Protein AF-A0A9P6JCI1-F1 (afdb_monomer)

Mean predicted aligned error: 10.06 Å

Nearest PDB structures (foldseek):
  2y5d-assembly1_A  TM=4.786E-01  e=2.334E+00  Paraburkholderia xenovorans LB400
  1vl8-assembly1_B  TM=5.738E-01  e=4.504E+00  Thermotoga maritima MSB8
  3kxl-assembly1_A  TM=4.571E-01  e=9.283E+00  Saccharolobus solfataricus
  3kxk-assembly1_A  TM=3.773E-01  e=9.283E+00  Saccharolobus solfataricus

pLDDT: mean 75.81, std 16.5, range [35.03, 95.88]

Secondary structure (DSSP, 8-state):
-------SSPP-GGGTT----HHHHHHHSS---EEEEES-TTHHHH--GGGPPP-TT--EEEEE-SS----HHHHHHHHHHHHT-TT--EEEEE-S-SHHHHHHHHHHGGG-TT--EEEEEETTEEEEEE--------

Sequence (138 aa):
MYGEHFKGPVLDVINSGHRYDPILEMMSNGRVESMSLEYFDNLFQKMDIHSMRMASRLQKLILGSQSCLYTRLFKSTVTKLLERCPSLVQLHISVFNLDDVFEDLTEMLPILPRLEKLILRRDNNYIAIEVFQSKIQA

Structure (mmCIF, N/CA/C/O backbone):
data_AF-A0A9P6JCI1-F1
#
_entry.id   AF-A0A9P6JCI1-F1
#
loop_
_atom_site.group_PDB
_atom_site.id
_atom_site.type_symbol
_atom_site.label_atom_id
_atom_site.label_alt_id
_atom_site.label_comp_id
_atom_site.label_asym_id
_atom_site.label_entity_id
_atom_site.label_seq_id
_atom_site.pdbx_PDB_ins_code
_atom_site.Cartn_x
_atom_site.Cartn_y
_atom_site.Cartn_z
_atom_site.occupancy
_atom_site.B_iso_or_equiv
_atom_site.auth_seq_id
_atom_site.auth_comp_id
_atom_site.auth_asym_id
_atom_site.auth_atom_id
_atom_site.pdbx_PDB_model_num
ATOM 1 N N . MET A 1 1 ? -23.732 7.310 -44.556 1.00 35.03 1 MET A N 1
ATOM 2 C CA . MET A 1 1 ? -22.787 7.885 -43.577 1.00 35.03 1 MET A CA 1
ATOM 3 C C . MET A 1 1 ? -21.452 7.197 -43.788 1.00 35.03 1 MET A C 1
ATOM 5 O O . MET A 1 1 ? -21.392 5.985 -43.641 1.00 35.03 1 MET A O 1
ATOM 9 N N . TYR A 1 2 ? -20.446 7.944 -44.240 1.00 35.72 2 TYR A N 1
ATOM 10 C CA . TYR A 1 2 ? -19.092 7.447 -44.484 1.00 35.72 2 TYR A CA 1
ATOM 11 C C . TYR A 1 2 ? -18.338 7.402 -43.153 1.00 35.72 2 TYR A C 1
ATOM 13 O O . TYR A 1 2 ? -18.219 8.418 -42.472 1.00 35.72 2 TYR A O 1
ATOM 21 N N . GLY A 1 3 ? -17.925 6.200 -42.754 1.00 39.72 3 GLY A N 1
ATOM 22 C CA . GLY A 1 3 ? -17.173 5.944 -41.533 1.00 39.72 3 GLY A CA 1
ATOM 23 C C . GLY A 1 3 ? -15.683 6.097 -41.785 1.00 39.72 3 GLY A C 1
ATOM 24 O O . GLY A 1 3 ? -15.010 5.115 -42.070 1.00 39.72 3 GLY A O 1
ATOM 25 N N . GLU A 1 4 ? -15.172 7.316 -41.656 1.00 44.22 4 GLU A N 1
ATOM 26 C CA . GLU A 1 4 ? -13.736 7.580 -41.652 1.00 44.22 4 GLU A CA 1
ATOM 27 C C . GLU A 1 4 ? -13.413 8.480 -40.453 1.00 44.22 4 GLU A C 1
ATOM 29 O O . GLU A 1 4 ? -13.974 9.562 -40.300 1.00 44.22 4 GLU A O 1
ATOM 34 N N . HIS A 1 5 ? -12.510 7.985 -39.598 1.00 40.44 5 HIS A N 1
ATOM 35 C CA . HIS A 1 5 ? -11.932 8.604 -38.394 1.00 40.44 5 HIS A CA 1
ATOM 36 C C . HIS A 1 5 ? -12.659 8.370 -37.057 1.00 40.44 5 HIS A C 1
ATOM 38 O O . HIS A 1 5 ? -13.448 9.179 -36.576 1.00 40.44 5 HIS A O 1
ATOM 44 N N . PHE A 1 6 ? -12.248 7.302 -36.364 1.00 39.25 6 PHE A N 1
ATOM 45 C CA . PHE A 1 6 ? -12.374 7.200 -34.909 1.00 39.25 6 PHE A CA 1
ATOM 46 C C . PHE A 1 6 ? -11.194 7.951 -34.264 1.00 39.25 6 PHE A C 1
ATOM 48 O O . PHE A 1 6 ? -10.049 7.498 -34.308 1.00 39.25 6 PHE A O 1
ATOM 55 N N . LYS A 1 7 ? -11.451 9.139 -33.709 1.00 47.12 7 LYS A N 1
ATOM 56 C CA . LYS A 1 7 ? -10.431 10.039 -33.144 1.00 47.12 7 LYS A CA 1
ATOM 57 C C . LYS A 1 7 ? -10.120 9.680 -31.678 1.00 47.12 7 LYS A C 1
ATOM 59 O O . LYS A 1 7 ? -10.391 10.469 -30.787 1.00 47.12 7 LYS A O 1
ATOM 64 N N . GLY A 1 8 ? -9.554 8.491 -31.442 1.00 46.88 8 GLY A N 1
ATOM 65 C CA . GLY A 1 8 ? -9.145 8.008 -30.107 1.00 46.88 8 GLY A CA 1
ATOM 66 C C . GLY A 1 8 ? -10.307 7.817 -29.112 1.00 46.88 8 GLY A C 1
ATOM 67 O O . GLY A 1 8 ? -11.424 8.251 -29.386 1.00 46.88 8 GLY A O 1
ATOM 68 N N . PRO A 1 9 ? -10.103 7.128 -27.972 1.00 44.75 9 PRO A N 1
ATOM 69 C CA . PRO A 1 9 ? -11.180 6.939 -27.011 1.00 44.75 9 PRO A CA 1
ATOM 70 C C . PRO A 1 9 ? -11.570 8.295 -26.418 1.00 44.75 9 PRO A C 1
ATOM 72 O O . PRO A 1 9 ? -10.708 9.083 -26.024 1.00 44.75 9 PRO A O 1
ATOM 75 N N . VAL A 1 10 ? -12.877 8.549 -26.404 1.00 48.47 10 VAL A N 1
ATOM 76 C CA . VAL A 1 10 ? -13.514 9.736 -25.833 1.00 48.47 10 VAL A CA 1
ATOM 77 C C . VAL A 1 10 ? -12.983 9.919 -24.412 1.00 48.47 10 VAL A C 1
ATOM 79 O O . VAL A 1 10 ? -13.129 9.022 -23.585 1.00 48.47 10 VAL A O 1
ATOM 82 N N . LEU A 1 11 ? -12.317 11.048 -24.146 1.00 49.97 11 LEU A N 1
ATOM 83 C CA . LEU A 1 11 ? -12.035 11.491 -22.781 1.00 49.97 11 LEU A CA 1
ATOM 84 C C . LEU A 1 11 ? -13.369 11.461 -22.039 1.00 49.97 11 LEU A C 1
ATOM 86 O O . LEU A 1 11 ? -14.325 12.099 -22.482 1.00 49.97 11 LEU A O 1
ATOM 90 N N . ASP A 1 12 ? -13.459 10.652 -20.991 1.00 50.84 12 ASP A N 1
ATOM 91 C CA . ASP A 1 12 ? -14.744 10.358 -20.382 1.00 50.84 12 ASP A CA 1
ATOM 92 C C . ASP A 1 12 ? -15.244 11.628 -19.681 1.00 50.84 12 ASP A C 1
ATOM 94 O O . ASP A 1 12 ? -14.656 12.098 -18.704 1.00 50.84 12 ASP A O 1
ATOM 98 N N . VAL A 1 13 ? -16.295 12.240 -20.233 1.00 50.34 13 VAL A N 1
ATOM 99 C CA . VAL A 1 13 ? -16.886 13.488 -19.718 1.00 50.34 13 VAL A CA 1
ATOM 100 C C . VAL A 1 13 ? -17.390 13.280 -18.286 1.00 50.34 13 VAL A C 1
ATOM 102 O O . VAL A 1 13 ? -17.422 14.218 -17.494 1.00 5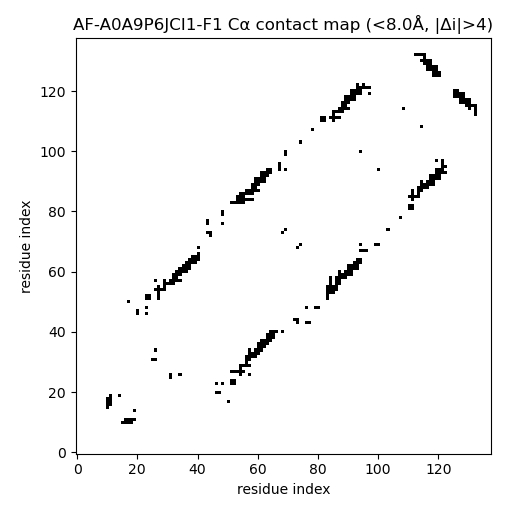0.34 13 VAL A O 1
ATOM 105 N N . ILE A 1 14 ? -17.719 12.033 -17.935 1.00 53.59 14 ILE A N 1
ATOM 106 C CA . ILE A 1 14 ? -18.155 11.626 -16.598 1.00 53.59 14 ILE A CA 1
ATOM 107 C C . ILE A 1 14 ? -16.970 11.581 -15.619 1.00 53.59 14 ILE A C 1
ATOM 109 O O . ILE A 1 14 ? -17.139 11.883 -14.439 1.00 53.59 14 ILE A O 1
ATOM 113 N N . ASN A 1 15 ? -15.764 11.285 -16.112 1.00 49.09 15 ASN A N 1
ATOM 114 C CA . ASN A 1 15 ? -14.533 11.208 -15.325 1.00 49.09 15 ASN A CA 1
ATOM 115 C C . ASN A 1 15 ? -13.637 12.441 -15.515 1.00 49.09 15 ASN A C 1
ATOM 117 O O . ASN A 1 15 ? -12.412 12.343 -15.493 1.00 49.09 15 ASN A O 1
ATOM 121 N N . SER A 1 16 ? -14.243 13.621 -15.695 1.00 55.69 16 SER A N 1
ATOM 122 C CA . SER A 1 16 ? -13.540 14.913 -15.787 1.00 55.69 16 SER A CA 1
ATOM 123 C C . SER A 1 16 ? -12.441 14.957 -16.859 1.00 55.69 16 SER A C 1
ATOM 125 O O . SER A 1 16 ? -11.480 15.714 -16.742 1.00 55.69 16 SER A O 1
ATOM 127 N N . GLY A 1 17 ? -12.565 14.143 -17.910 1.00 54.69 17 GLY A N 1
ATOM 128 C CA . GLY A 1 17 ? -11.569 14.050 -18.971 1.00 54.69 17 GLY A CA 1
ATOM 129 C C . GLY A 1 17 ? -10.348 13.179 -18.649 1.00 54.69 17 GLY A C 1
ATOM 130 O O . GLY A 1 17 ? -9.378 13.215 -19.402 1.00 54.69 17 GLY A O 1
ATOM 131 N N . HIS A 1 18 ? -10.374 12.374 -17.584 1.00 57.75 18 HIS A N 1
ATOM 132 C CA . HIS A 1 18 ? -9.338 11.373 -17.317 1.00 57.75 18 HIS A CA 1
ATOM 133 C C . HIS A 1 18 ? -9.594 10.080 -18.109 1.00 57.75 18 HIS A C 1
ATOM 135 O O . HIS A 1 18 ? -10.732 9.735 -18.437 1.00 57.75 18 HIS A O 1
ATOM 141 N N . ARG A 1 19 ? -8.522 9.344 -18.440 1.00 64.31 19 ARG A N 1
ATOM 142 C CA . ARG A 1 19 ? -8.660 7.993 -19.004 1.00 64.31 19 ARG A CA 1
ATOM 143 C C . ARG A 1 19 ? -9.244 7.077 -17.934 1.00 64.31 19 ARG A C 1
ATOM 145 O O . ARG A 1 19 ? -8.736 7.041 -16.821 1.00 64.31 19 ARG A O 1
ATOM 152 N N . TYR A 1 20 ? -10.280 6.330 -18.299 1.00 67.56 20 TYR A N 1
ATOM 153 C CA . TYR A 1 20 ? -10.871 5.308 -17.445 1.00 67.56 20 TYR A CA 1
ATOM 154 C C . TYR A 1 20 ? -9.806 4.290 -17.009 1.00 67.56 20 TYR A C 1
ATOM 156 O O . TYR A 1 20 ? -9.249 3.580 -17.851 1.00 67.56 20 TYR A O 1
ATOM 164 N N . ASP A 1 21 ? -9.531 4.234 -15.703 1.00 76.62 21 ASP A N 1
ATOM 165 C CA . ASP A 1 21 ? -8.667 3.230 -15.086 1.00 76.62 21 ASP A CA 1
ATOM 166 C C . ASP A 1 21 ? -9.529 2.293 -14.218 1.00 76.62 21 ASP A C 1
ATOM 168 O O . ASP A 1 21 ? -9.911 2.650 -13.097 1.00 76.62 21 ASP A O 1
ATOM 172 N N . PRO A 1 22 ? -9.878 1.096 -14.724 1.00 79.31 22 PRO A N 1
ATOM 173 C CA . PRO A 1 22 ? -10.777 0.184 -14.023 1.00 79.31 22 PRO A CA 1
ATOM 174 C C . PRO A 1 22 ? -10.220 -0.288 -12.677 1.00 79.31 22 PRO A C 1
ATOM 176 O O . PRO A 1 22 ? -10.999 -0.644 -11.793 1.00 79.31 22 PRO A O 1
ATOM 179 N N . ILE A 1 23 ? -8.894 -0.300 -12.502 1.00 82.19 23 ILE A N 1
ATOM 180 C CA . ILE A 1 23 ? -8.267 -0.736 -11.251 1.00 82.19 23 ILE A CA 1
ATOM 181 C C . ILE A 1 23 ? -8.490 0.329 -10.179 1.00 82.19 23 ILE A C 1
ATOM 183 O O . ILE A 1 23 ? -8.949 -0.000 -9.083 1.00 82.19 23 ILE A O 1
ATOM 187 N N . LEU A 1 24 ? -8.248 1.601 -10.512 1.00 82.81 24 LEU A N 1
ATOM 188 C CA . LEU A 1 24 ? -8.479 2.715 -9.588 1.00 82.81 24 LEU A CA 1
ATOM 189 C C . LEU A 1 24 ? -9.961 2.829 -9.209 1.00 82.81 24 LEU A C 1
ATOM 191 O O . LEU A 1 24 ? -10.280 2.922 -8.025 1.00 82.81 24 LEU A O 1
ATOM 195 N N . GLU A 1 25 ? -10.873 2.722 -10.179 1.00 83.88 25 GLU A N 1
ATOM 196 C CA . GLU A 1 25 ? -12.319 2.733 -9.909 1.00 83.88 25 GLU A CA 1
ATOM 197 C C . GLU A 1 25 ? -12.744 1.577 -8.995 1.00 83.88 25 GLU A C 1
ATOM 199 O O . GLU A 1 25 ? -13.546 1.756 -8.076 1.00 83.88 25 GLU A O 1
ATOM 204 N N . MET A 1 26 ? -12.171 0.387 -9.194 1.00 85.88 26 MET A N 1
ATOM 205 C CA . MET A 1 26 ? -12.454 -0.769 -8.347 1.00 85.88 26 MET A CA 1
ATOM 206 C C . MET A 1 26 ? -11.961 -0.558 -6.911 1.00 85.88 26 MET A C 1
ATOM 208 O O . MET A 1 26 ? -12.704 -0.855 -5.974 1.00 85.88 26 MET A O 1
ATOM 212 N N . MET A 1 27 ? -10.758 -0.005 -6.721 1.00 83.81 27 MET A N 1
ATOM 213 C CA . MET A 1 27 ? -10.245 0.363 -5.391 1.00 83.81 27 MET A CA 1
ATOM 214 C C . MET A 1 27 ? -11.133 1.408 -4.710 1.00 83.81 27 MET A C 1
ATOM 216 O O . MET A 1 27 ? -11.390 1.336 -3.507 1.00 83.81 27 MET A O 1
ATOM 220 N N . SER A 1 28 ? -11.624 2.369 -5.488 1.00 83.00 28 SER A N 1
ATOM 221 C CA . SER A 1 28 ? -12.432 3.487 -5.015 1.00 83.00 28 SER A CA 1
ATOM 222 C C . SER A 1 28 ? -13.922 3.167 -4.838 1.00 83.00 28 SER A C 1
ATOM 224 O O . SER A 1 28 ? -14.656 4.013 -4.327 1.00 83.00 28 SER A O 1
ATOM 226 N N . ASN A 1 29 ? -14.406 1.974 -5.207 1.00 83.81 29 ASN A N 1
ATOM 227 C CA . ASN A 1 29 ? -15.850 1.689 -5.247 1.00 83.81 29 ASN A CA 1
ATOM 228 C C . ASN A 1 29 ? -16.541 1.599 -3.865 1.00 83.81 29 ASN A C 1
ATOM 230 O O . ASN A 1 29 ? -17.748 1.355 -3.794 1.00 83.81 29 ASN A O 1
ATOM 234 N N . GLY A 1 30 ? -15.792 1.742 -2.764 1.00 82.31 30 GLY A N 1
ATOM 235 C CA . GLY A 1 30 ? -16.319 1.723 -1.394 1.00 82.31 30 GLY A CA 1
ATOM 236 C C . GLY A 1 30 ? -16.902 0.374 -0.948 1.00 82.31 30 GLY A C 1
ATOM 237 O O . GLY A 1 30 ? -17.643 0.311 0.033 1.00 82.31 30 GLY A O 1
ATOM 238 N N . ARG A 1 31 ? -16.620 -0.713 -1.666 1.00 87.81 31 ARG A N 1
ATOM 239 C CA . ARG A 1 31 ? -17.033 -2.087 -1.328 1.00 87.81 31 ARG A CA 1
ATOM 240 C C . ARG A 1 31 ? -15.850 -3.041 -1.232 1.00 87.81 31 ARG A C 1
ATOM 242 O O . ARG A 1 31 ? -15.964 -4.060 -0.562 1.00 87.81 31 ARG A O 1
ATOM 249 N N . VAL A 1 32 ? -14.739 -2.728 -1.895 1.00 90.69 32 VAL A N 1
ATOM 250 C CA . VAL A 1 32 ? -13.528 -3.548 -1.842 1.00 90.69 32 VAL A CA 1
ATOM 251 C C . VAL A 1 32 ? -12.808 -3.339 -0.511 1.00 90.69 32 VAL A C 1
ATOM 253 O O . VAL A 1 32 ? -12.376 -2.236 -0.188 1.00 90.69 32 VAL A O 1
ATOM 256 N N . GLU A 1 33 ? -12.666 -4.425 0.247 1.00 94.56 33 GLU A N 1
ATOM 257 C CA . GLU A 1 33 ? -11.939 -4.446 1.524 1.00 94.56 33 GLU A CA 1
ATOM 258 C C . GLU A 1 33 ? -10.552 -5.082 1.396 1.00 94.56 33 GLU A C 1
ATOM 260 O O . GLU A 1 33 ? -9.656 -4.790 2.189 1.00 94.56 33 GLU A O 1
ATOM 265 N N . SER A 1 34 ? -10.341 -5.902 0.362 1.00 94.75 34 SER A N 1
ATOM 266 C CA . SER A 1 34 ? -9.045 -6.489 0.044 1.00 94.75 34 SER A CA 1
ATOM 267 C C . SER A 1 34 ? -8.763 -6.448 -1.452 1.00 94.75 34 SER A C 1
ATOM 269 O O . SER A 1 34 ? -9.631 -6.787 -2.254 1.00 94.75 34 SER A O 1
ATOM 271 N N . MET A 1 35 ? -7.540 -6.069 -1.819 1.00 93.31 35 MET A N 1
ATOM 272 C CA . MET A 1 35 ? -7.069 -6.093 -3.200 1.00 93.31 35 MET A CA 1
ATOM 273 C C . MET A 1 35 ? -5.643 -6.637 -3.293 1.00 93.31 35 MET A C 1
ATOM 275 O O . MET A 1 35 ? -4.813 -6.380 -2.421 1.00 93.31 35 MET A O 1
ATOM 279 N N . SER A 1 36 ? -5.371 -7.373 -4.371 1.00 91.31 36 SER A N 1
ATOM 280 C CA . SER A 1 36 ? -4.037 -7.837 -4.739 1.00 91.31 36 SER A CA 1
ATOM 281 C C . SER A 1 36 ? -3.674 -7.330 -6.129 1.00 91.31 36 SER A C 1
ATOM 283 O O . SER A 1 36 ? -4.414 -7.561 -7.085 1.00 91.31 36 SER A O 1
ATOM 285 N N . LEU A 1 37 ? -2.553 -6.622 -6.220 1.00 87.38 37 LEU A N 1
ATOM 286 C CA . LEU A 1 37 ? -1.968 -6.076 -7.437 1.00 87.38 37 LEU A CA 1
ATOM 287 C C . LEU A 1 37 ? -0.568 -6.680 -7.583 1.00 87.38 37 LEU A C 1
ATOM 289 O O . LEU A 1 37 ? 0.430 -6.082 -7.182 1.00 87.38 37 LEU A O 1
ATOM 293 N N . GLU A 1 38 ? -0.508 -7.897 -8.115 1.00 83.38 38 GLU A N 1
ATOM 294 C CA . GLU A 1 38 ? 0.733 -8.646 -8.328 1.00 83.38 38 GLU A CA 1
ATOM 295 C C . GLU A 1 38 ? 1.097 -8.704 -9.815 1.00 83.38 38 GLU A C 1
ATOM 297 O O . GLU A 1 38 ? 0.224 -8.806 -10.673 1.00 83.38 38 GLU A O 1
ATOM 302 N N . TYR A 1 39 ? 2.399 -8.688 -10.111 1.00 74.44 39 TYR A N 1
ATOM 303 C CA . TYR A 1 39 ? 2.962 -8.865 -11.456 1.00 74.44 39 TYR A CA 1
ATOM 304 C C . TYR A 1 39 ? 2.649 -7.728 -12.436 1.00 74.44 39 TYR A C 1
ATOM 306 O O . TYR A 1 39 ? 2.534 -7.923 -13.645 1.00 74.44 39 TYR A O 1
ATOM 314 N N . PHE A 1 40 ? 2.550 -6.513 -11.903 1.00 68.19 40 PHE A N 1
ATOM 315 C CA . PHE A 1 40 ? 2.176 -5.324 -12.653 1.00 68.19 40 PHE A CA 1
ATOM 316 C C . PHE A 1 40 ? 3.327 -4.311 -12.767 1.00 68.19 40 PHE A C 1
ATOM 318 O O . PHE A 1 40 ? 3.234 -3.171 -12.311 1.00 68.19 40 PHE A O 1
ATOM 325 N N . ASP A 1 41 ? 4.399 -4.713 -13.448 1.00 67.19 41 ASP A N 1
ATOM 326 C CA . ASP A 1 41 ? 5.657 -3.955 -13.586 1.00 67.19 41 ASP A CA 1
ATOM 327 C C . ASP A 1 41 ? 5.483 -2.510 -14.095 1.00 67.19 41 ASP A C 1
ATOM 329 O O . ASP A 1 41 ? 6.252 -1.612 -13.762 1.00 67.19 41 ASP A O 1
ATOM 333 N N . ASN A 1 42 ? 4.427 -2.263 -14.876 1.00 70.38 42 ASN A N 1
ATOM 334 C CA . ASN A 1 42 ? 4.145 -0.964 -15.490 1.00 70.38 42 ASN A CA 1
ATOM 335 C C . ASN A 1 42 ? 2.876 -0.284 -14.963 1.00 70.38 42 ASN A C 1
ATOM 337 O O . ASN A 1 42 ? 2.521 0.788 -15.454 1.00 70.38 42 ASN A O 1
ATOM 341 N N . LEU A 1 43 ? 2.156 -0.888 -14.014 1.00 72.62 43 LEU A N 1
ATOM 342 C CA . LEU A 1 43 ? 0.878 -0.338 -13.549 1.00 72.62 43 LEU A CA 1
ATOM 343 C C . LEU A 1 43 ? 1.088 1.010 -12.867 1.00 72.62 43 LEU A C 1
ATOM 345 O O . LEU A 1 43 ? 0.451 1.986 -13.236 1.00 72.62 43 LEU A O 1
ATOM 349 N N . PHE A 1 44 ? 2.069 1.111 -11.975 1.00 72.25 44 PHE A N 1
ATOM 350 C CA . PHE A 1 44 ? 2.389 2.358 -11.276 1.00 72.25 44 PHE A CA 1
ATOM 351 C C . PHE A 1 44 ? 2.912 3.479 -12.188 1.00 72.25 44 PHE A C 1
ATOM 353 O O . PHE A 1 44 ? 2.843 4.647 -11.820 1.00 72.25 44 PHE A O 1
ATOM 360 N N . GLN A 1 45 ? 3.405 3.152 -13.385 1.00 71.81 45 GLN A N 1
ATOM 361 C CA . GLN A 1 45 ? 3.794 4.156 -14.383 1.00 71.81 45 GLN A CA 1
ATOM 362 C C . GLN A 1 45 ? 2.602 4.655 -15.209 1.00 71.81 45 GLN A C 1
ATOM 364 O O . GLN A 1 45 ? 2.674 5.722 -15.814 1.00 71.81 45 GLN A O 1
ATOM 369 N N . LYS A 1 46 ? 1.525 3.864 -15.275 1.00 74.75 46 LYS A N 1
ATOM 370 C CA . LYS A 1 46 ? 0.351 4.120 -16.118 1.00 74.75 46 LYS A CA 1
ATOM 371 C C . LYS A 1 46 ? -0.870 4.586 -15.327 1.00 74.75 46 LYS A C 1
ATOM 373 O O . LYS A 1 46 ? -1.753 5.192 -15.926 1.00 74.75 46 LYS A O 1
ATOM 378 N N . MET A 1 47 ? -0.915 4.310 -14.023 1.00 75.44 47 MET A N 1
ATOM 379 C CA . MET A 1 47 ? -1.995 4.738 -13.140 1.00 75.44 47 MET A CA 1
ATOM 380 C C . MET A 1 47 ? -1.942 6.246 -12.920 1.00 75.44 47 MET A C 1
ATOM 382 O O . MET A 1 47 ? -0.959 6.784 -12.404 1.00 75.44 47 MET A O 1
ATOM 386 N N . ASP A 1 48 ? -3.046 6.917 -13.228 1.00 81.44 48 ASP A N 1
ATOM 387 C CA . ASP A 1 48 ? -3.270 8.301 -12.825 1.00 81.44 48 ASP A CA 1
ATOM 388 C C . ASP A 1 48 ? -3.795 8.342 -11.384 1.00 81.44 48 ASP A C 1
ATOM 390 O O . ASP A 1 48 ? -4.978 8.567 -11.130 1.00 81.44 48 ASP A O 1
ATOM 394 N N . ILE A 1 49 ? -2.910 8.110 -10.410 1.00 80.31 49 ILE A N 1
ATOM 395 C CA . ILE A 1 49 ? -3.281 8.089 -8.982 1.00 80.31 49 ILE A CA 1
ATOM 396 C C . ILE A 1 49 ? -3.891 9.418 -8.516 1.00 80.31 49 ILE A C 1
ATOM 398 O O . ILE A 1 49 ? -4.645 9.450 -7.542 1.00 80.31 49 ILE A O 1
ATOM 402 N N . HIS A 1 50 ? -3.630 10.523 -9.215 1.00 80.19 50 HIS A N 1
ATOM 403 C CA . HIS A 1 50 ? -4.249 11.804 -8.886 1.00 80.19 50 HIS A CA 1
ATOM 404 C C . HIS A 1 50 ? -5.768 11.788 -9.093 1.00 80.19 50 HIS A C 1
ATOM 406 O O . HIS A 1 50 ? -6.476 12.459 -8.342 1.00 80.19 50 HIS A O 1
ATOM 412 N N . SER A 1 51 ? -6.256 10.972 -10.030 1.00 80.25 51 SER A N 1
ATOM 413 C CA . SER A 1 51 ? -7.686 10.751 -10.275 1.00 80.25 51 SER A CA 1
ATOM 414 C C . SER A 1 51 ? -8.335 9.749 -9.30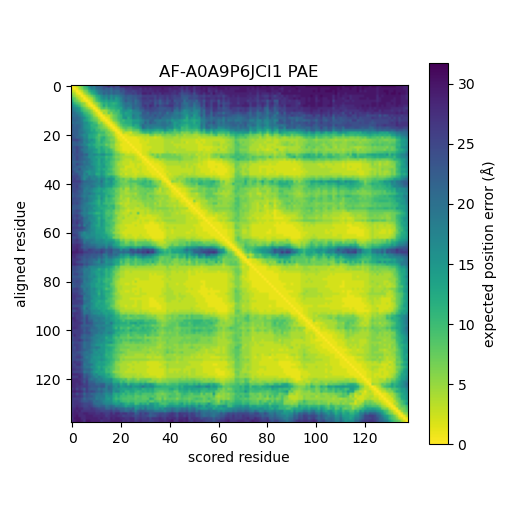6 1.00 80.25 51 SER A C 1
ATOM 416 O O . SER A 1 51 ? -9.562 9.684 -9.211 1.00 80.25 51 SER A O 1
ATOM 418 N N . MET A 1 52 ? -7.535 8.994 -8.542 1.00 84.69 52 MET A N 1
ATOM 419 C CA . MET A 1 52 ? -8.041 7.984 -7.615 1.00 84.69 52 MET A CA 1
ATOM 420 C C . MET A 1 52 ? -8.787 8.630 -6.441 1.00 84.69 52 MET A C 1
ATOM 422 O O . MET A 1 52 ? -8.236 9.441 -5.687 1.00 84.69 52 MET A O 1
ATOM 426 N 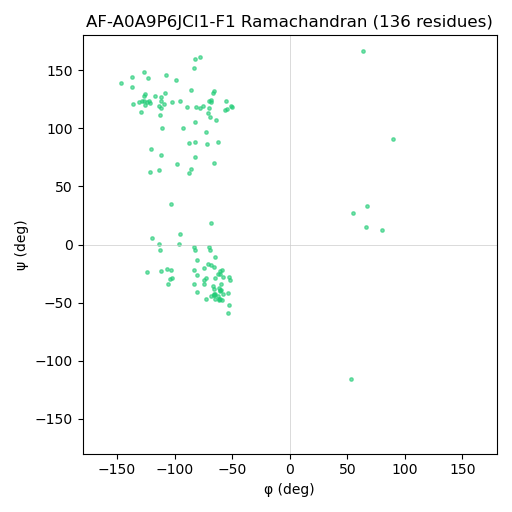N . ARG A 1 53 ? -10.041 8.215 -6.238 1.00 88.25 53 ARG A N 1
ATOM 427 C CA . ARG A 1 53 ? -10.832 8.602 -5.061 1.00 88.25 53 ARG A CA 1
ATOM 428 C C . ARG A 1 53 ? -10.406 7.782 -3.843 1.00 88.25 53 ARG A C 1
ATOM 430 O O . ARG A 1 53 ? -9.849 6.694 -3.964 1.00 88.25 53 ARG A O 1
ATOM 437 N N . MET A 1 54 ? -10.738 8.273 -2.655 1.00 89.44 54 MET A N 1
ATOM 438 C CA . MET A 1 54 ? -10.426 7.592 -1.397 1.00 89.44 54 MET A CA 1
ATOM 439 C C . MET A 1 54 ? -10.964 6.153 -1.354 1.00 89.44 54 MET A C 1
ATOM 441 O O . MET A 1 54 ? -12.171 5.931 -1.441 1.00 89.44 54 MET A O 1
ATOM 445 N N . ALA A 1 55 ? -10.077 5.186 -1.128 1.00 92.06 55 ALA A N 1
ATOM 446 C CA . ALA A 1 55 ? -10.400 3.784 -0.876 1.00 92.06 55 ALA A CA 1
ATOM 447 C C . ALA A 1 55 ? -10.638 3.567 0.631 1.00 92.06 55 ALA A C 1
ATOM 449 O O . ALA A 1 55 ? -9.927 2.830 1.312 1.00 92.06 55 ALA A O 1
ATOM 450 N N . SER A 1 56 ? -11.647 4.250 1.181 1.00 90.31 56 SER A N 1
ATOM 451 C CA . SER A 1 56 ? -11.897 4.345 2.632 1.00 90.31 56 SER A CA 1
ATOM 452 C C . SER A 1 56 ? -12.257 3.025 3.322 1.00 90.31 56 SER A C 1
ATOM 454 O O . SER A 1 56 ? -12.293 2.972 4.550 1.00 90.31 56 SER A O 1
ATOM 456 N N . ARG A 1 57 ? -12.529 1.961 2.563 1.00 93.56 57 ARG A N 1
ATOM 457 C CA . ARG A 1 57 ? -12.839 0.626 3.093 1.00 93.56 57 ARG A CA 1
ATOM 458 C C . ARG A 1 57 ? -11.783 -0.423 2.788 1.00 93.56 57 ARG A C 1
ATOM 460 O O . ARG A 1 57 ? -11.897 -1.529 3.305 1.00 93.56 57 ARG A O 1
ATOM 467 N N . LEU A 1 58 ? -10.754 -0.078 2.017 1.00 94.81 58 LEU A N 1
ATOM 468 C CA . LEU A 1 58 ? -9.669 -0.998 1.718 1.00 94.81 58 LEU A CA 1
ATOM 469 C C . LEU A 1 58 ? -8.828 -1.215 2.981 1.00 94.81 58 LEU A C 1
ATOM 471 O O . LEU A 1 58 ? -8.178 -0.293 3.468 1.00 94.81 58 LEU A O 1
ATOM 475 N N . GLN A 1 59 ? -8.871 -2.434 3.511 1.00 95.56 59 GLN A N 1
ATOM 476 C CA . GLN A 1 59 ? -8.179 -2.843 4.735 1.00 95.56 59 GLN A CA 1
ATOM 477 C C . GLN A 1 59 ? -6.940 -3.681 4.440 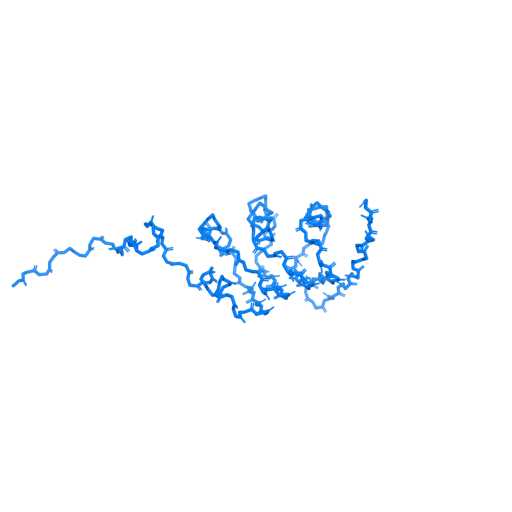1.00 95.56 59 GLN A C 1
ATOM 479 O O . GLN A 1 59 ? -5.981 -3.638 5.205 1.00 95.56 59 GLN A O 1
ATOM 484 N N . LYS A 1 60 ? -6.940 -4.433 3.336 1.00 95.88 60 LYS A N 1
ATOM 485 C CA . LYS A 1 60 ? -5.812 -5.272 2.935 1.00 95.88 60 LYS A CA 1
ATOM 486 C C . LYS A 1 60 ? -5.378 -4.973 1.510 1.00 95.88 60 LYS A C 1
ATOM 488 O O . LYS A 1 60 ? -6.162 -5.132 0.576 1.00 95.88 60 LYS A O 1
ATOM 493 N N . LEU A 1 61 ? -4.111 -4.629 1.338 1.00 93.25 61 LEU A N 1
ATOM 494 C CA . LEU A 1 61 ? -3.514 -4.375 0.034 1.00 93.25 61 LEU A CA 1
ATOM 495 C C . LEU A 1 61 ? -2.267 -5.236 -0.130 1.00 93.25 61 LEU A C 1
ATOM 497 O O . LEU A 1 61 ? -1.383 -5.229 0.723 1.00 93.25 61 LEU A O 1
ATOM 501 N N . ILE A 1 62 ? -2.212 -5.979 -1.229 1.00 91.31 62 ILE A N 1
ATOM 502 C CA . ILE A 1 62 ? -1.037 -6.739 -1.643 1.00 91.31 62 ILE A CA 1
ATOM 503 C C . ILE A 1 62 ? -0.485 -6.084 -2.901 1.00 91.31 62 ILE A C 1
ATOM 505 O O . ILE A 1 62 ? -1.207 -5.939 -3.882 1.00 91.31 62 ILE A O 1
ATOM 509 N N . LEU A 1 63 ? 0.780 -5.684 -2.860 1.00 88.12 63 LEU A N 1
ATOM 510 C CA . LEU A 1 63 ? 1.515 -5.109 -3.976 1.00 88.12 63 LEU A CA 1
ATOM 511 C C . LEU A 1 63 ? 2.674 -6.041 -4.323 1.00 88.12 63 LEU A C 1
ATOM 513 O O . LEU A 1 63 ? 3.469 -6.403 -3.454 1.00 88.12 63 LEU A O 1
ATOM 517 N N . GLY A 1 64 ? 2.797 -6.426 -5.587 1.00 81.00 64 GLY A N 1
ATOM 518 C CA . GLY A 1 64 ? 3.919 -7.231 -6.054 1.00 81.00 64 GLY A CA 1
ATOM 519 C C . GLY A 1 64 ? 4.322 -6.894 -7.482 1.00 81.00 64 GLY A C 1
ATOM 520 O O . GLY A 1 64 ? 3.478 -6.710 -8.355 1.00 81.00 64 GLY A O 1
ATOM 521 N N . SER A 1 65 ? 5.626 -6.846 -7.724 1.00 74.31 65 SER A N 1
ATOM 522 C CA . SER A 1 65 ? 6.232 -6.601 -9.037 1.00 74.31 65 SER A CA 1
ATOM 523 C C . SER A 1 65 ? 7.163 -7.766 -9.384 1.00 74.31 65 SER A C 1
ATOM 525 O O . SER A 1 65 ? 7.806 -8.304 -8.481 1.00 74.31 65 SER A O 1
ATOM 527 N N . GLN A 1 66 ? 7.229 -8.180 -10.656 1.00 66.75 66 GLN A N 1
ATOM 528 C CA . GLN A 1 66 ? 8.245 -9.153 -11.107 1.00 66.75 66 GLN A CA 1
ATOM 529 C C . GLN A 1 66 ? 9.568 -8.455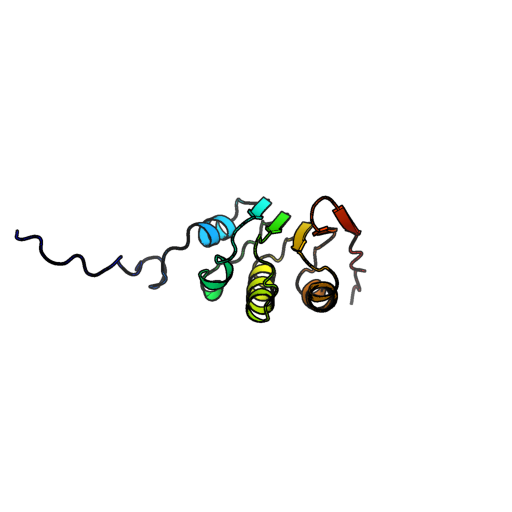 -11.405 1.00 66.75 66 GLN A C 1
ATOM 531 O O . GLN A 1 66 ? 10.640 -9.013 -11.182 1.00 66.75 66 GLN A O 1
ATOM 536 N N . SER A 1 67 ? 9.486 -7.227 -11.906 1.00 60.19 67 SER A N 1
ATOM 537 C CA . SER A 1 67 ? 10.634 -6.408 -12.248 1.00 60.19 67 SER A CA 1
ATOM 538 C C . SER A 1 67 ? 11.136 -5.641 -11.024 1.00 60.19 67 SER A C 1
ATOM 540 O O . SER A 1 67 ? 10.370 -5.034 -10.269 1.00 60.19 67 SER A O 1
ATOM 542 N N . CYS A 1 68 ? 12.453 -5.684 -10.836 1.00 50.94 68 CYS A N 1
ATOM 543 C CA . CYS A 1 68 ? 13.216 -5.246 -9.664 1.00 50.94 68 CYS A CA 1
ATOM 544 C C . CYS A 1 68 ? 13.231 -3.726 -9.426 1.00 50.94 68 CYS A C 1
ATOM 546 O O . CYS A 1 68 ? 14.122 -3.210 -8.758 1.00 50.94 68 CYS A O 1
ATOM 548 N N . LEU A 1 69 ? 12.310 -2.970 -10.009 1.00 52.19 69 LEU A N 1
ATOM 549 C CA . LEU A 1 69 ? 12.422 -1.524 -10.080 1.00 52.19 69 LEU A CA 1
ATOM 550 C C . LEU A 1 69 ? 11.604 -0.864 -8.974 1.00 52.19 69 LEU A C 1
ATOM 552 O O . LEU A 1 69 ? 10.642 -0.140 -9.241 1.00 52.19 69 LEU A O 1
ATOM 556 N N . TYR A 1 70 ? 12.075 -1.036 -7.733 1.00 61.47 70 TYR A N 1
ATOM 557 C CA . TYR A 1 70 ? 11.851 -0.048 -6.673 1.00 61.47 70 TYR A CA 1
ATOM 558 C C . TYR A 1 70 ? 12.601 1.238 -7.058 1.00 61.47 70 TYR A C 1
ATOM 560 O O . TYR A 1 70 ? 13.669 1.586 -6.569 1.00 61.47 70 TYR A O 1
ATOM 568 N N . THR A 1 71 ? 12.090 1.901 -8.088 1.00 64.62 71 THR A N 1
ATOM 569 C CA . THR A 1 71 ? 12.596 3.181 -8.571 1.00 64.62 71 THR A CA 1
ATOM 570 C C . THR A 1 71 ? 12.011 4.286 -7.706 1.00 64.62 71 THR A C 1
ATOM 572 O O . THR A 1 71 ? 10.944 4.131 -7.116 1.00 64.62 71 THR A O 1
ATOM 575 N N . ARG A 1 72 ? 12.639 5.466 -7.693 1.00 63.97 72 ARG A N 1
ATOM 576 C CA . ARG A 1 72 ? 12.054 6.654 -7.039 1.00 63.97 72 ARG A CA 1
ATOM 577 C C . ARG A 1 72 ? 10.612 6.940 -7.491 1.00 63.97 72 ARG A C 1
ATOM 579 O O . ARG A 1 72 ? 9.810 7.449 -6.713 1.00 63.97 72 ARG A O 1
ATOM 586 N N . LEU A 1 73 ? 10.280 6.591 -8.739 1.00 64.75 73 LEU A N 1
ATOM 587 C CA . LEU A 1 73 ? 8.921 6.677 -9.276 1.00 64.75 73 LEU A CA 1
ATOM 588 C C 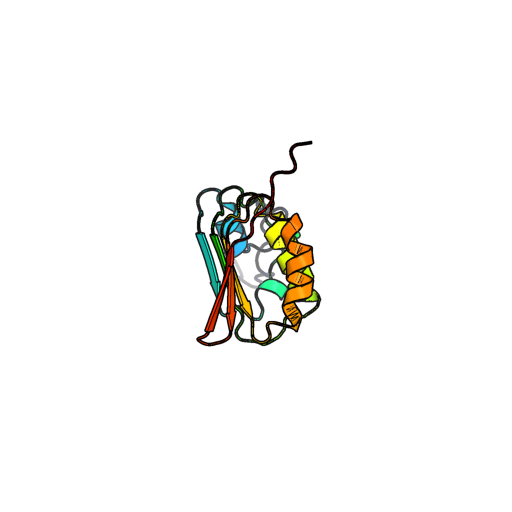. LEU A 1 73 ? 7.972 5.699 -8.576 1.00 64.75 73 LEU A C 1
ATOM 590 O O . LEU A 1 73 ? 6.877 6.097 -8.195 1.00 64.75 73 LEU A O 1
ATOM 594 N N . PHE A 1 74 ? 8.407 4.458 -8.341 1.00 74.62 74 PHE A N 1
ATOM 595 C CA . PHE A 1 74 ? 7.643 3.474 -7.577 1.00 74.62 74 PHE A CA 1
ATOM 596 C C . PHE A 1 74 ? 7.343 3.976 -6.161 1.00 74.62 74 PHE A C 1
ATOM 598 O O . PHE A 1 74 ? 6.180 3.971 -5.766 1.00 74.62 74 PHE A O 1
ATOM 605 N N . LYS A 1 75 ? 8.351 4.506 -5.447 1.00 80.06 75 LYS A N 1
ATOM 606 C CA . LYS A 1 75 ? 8.168 5.102 -4.112 1.00 80.06 75 LYS A CA 1
ATOM 607 C C . LYS A 1 75 ? 7.076 6.169 -4.132 1.00 80.06 75 LYS A C 1
ATOM 609 O O . LYS A 1 75 ? 6.074 6.022 -3.447 1.00 80.06 75 LYS A O 1
ATOM 614 N N . SER A 1 76 ? 7.231 7.208 -4.959 1.00 81.81 76 SER A N 1
ATOM 615 C CA . SER A 1 76 ? 6.275 8.325 -5.005 1.00 81.81 76 SER A CA 1
ATOM 616 C C . SER A 1 76 ? 4.856 7.865 -5.338 1.00 81.81 76 SER A C 1
ATOM 618 O O . SER A 1 76 ? 3.893 8.323 -4.722 1.00 81.81 76 SER A O 1
ATOM 620 N N . THR A 1 77 ? 4.717 6.950 -6.295 1.00 82.44 77 THR A N 1
ATOM 621 C CA . THR A 1 77 ? 3.413 6.438 -6.701 1.00 82.44 77 THR A CA 1
ATOM 622 C C . THR A 1 77 ? 2.781 5.580 -5.600 1.00 82.44 77 THR A C 1
ATOM 624 O O . THR A 1 77 ? 1.605 5.766 -5.294 1.00 82.44 77 THR A O 1
ATOM 627 N N . VAL A 1 78 ? 3.538 4.689 -4.956 1.00 85.50 78 VAL A N 1
ATOM 628 C CA . VAL A 1 78 ? 3.035 3.880 -3.834 1.00 85.50 78 VAL A CA 1
ATOM 629 C C . VAL A 1 78 ? 2.680 4.761 -2.642 1.00 85.50 78 VAL A C 1
ATOM 631 O O . VAL A 1 78 ? 1.599 4.594 -2.093 1.00 85.50 78 VAL A O 1
ATOM 634 N N . THR A 1 79 ? 3.500 5.752 -2.292 1.00 87.75 79 THR A N 1
ATOM 635 C CA . THR A 1 79 ? 3.168 6.736 -1.250 1.00 87.75 79 THR A CA 1
ATOM 636 C C . THR A 1 79 ? 1.809 7.381 -1.522 1.00 87.75 79 THR A C 1
ATOM 638 O O . THR A 1 79 ? 0.919 7.311 -0.678 1.00 87.75 79 THR A O 1
ATOM 641 N N . LYS A 1 80 ? 1.601 7.917 -2.733 1.00 88.44 80 LYS A N 1
ATOM 642 C CA . LYS A 1 80 ? 0.319 8.524 -3.126 1.00 88.44 80 LYS A CA 1
ATOM 643 C C . LYS A 1 80 ? -0.836 7.522 -3.092 1.00 88.44 80 LYS A C 1
ATOM 645 O O . LYS A 1 80 ? -1.944 7.889 -2.719 1.00 88.44 80 LYS A O 1
ATOM 650 N N . LEU A 1 81 ? -0.604 6.264 -3.477 1.00 89.12 81 LEU A N 1
ATOM 651 C CA . LEU A 1 81 ? -1.616 5.208 -3.383 1.00 89.12 81 LEU A CA 1
ATOM 652 C C . LEU A 1 81 ? -2.036 4.977 -1.927 1.00 89.12 81 LEU A C 1
ATOM 654 O O . LEU A 1 81 ? -3.225 4.901 -1.619 1.00 89.12 81 LEU A O 1
ATOM 658 N N . LEU A 1 82 ? -1.055 4.875 -1.033 1.00 91.00 82 LEU A N 1
ATOM 659 C CA . LEU A 1 82 ? -1.254 4.616 0.388 1.00 91.00 82 LEU A CA 1
ATOM 660 C C . LEU A 1 82 ? -1.963 5.785 1.086 1.00 91.00 82 LEU A C 1
ATOM 662 O O . LEU A 1 82 ? -2.860 5.544 1.892 1.00 91.00 82 LEU A O 1
ATOM 666 N N . GLU A 1 83 ? -1.683 7.032 0.693 1.00 92.06 83 GLU A N 1
ATOM 667 C CA . GLU A 1 83 ? -2.440 8.218 1.134 1.00 92.06 83 GLU A CA 1
ATOM 668 C C . GLU A 1 83 ? -3.940 8.124 0.797 1.00 92.06 83 GLU A C 1
ATOM 670 O O . GLU A 1 83 ? -4.779 8.680 1.508 1.00 92.06 83 GLU A O 1
ATOM 675 N N . ARG A 1 84 ? -4.311 7.396 -0.268 1.00 92.44 84 ARG A N 1
ATOM 676 C CA . ARG A 1 84 ? -5.716 7.144 -0.635 1.00 92.44 84 ARG A CA 1
ATOM 677 C C . ARG A 1 84 ? -6.351 5.977 0.125 1.00 92.44 84 ARG A C 1
ATOM 679 O O . ARG A 1 84 ? -7.547 5.742 -0.056 1.00 92.44 84 ARG A O 1
ATOM 686 N N . CYS A 1 85 ? -5.613 5.279 0.988 1.00 93.69 85 CYS A N 1
ATOM 687 C CA . CYS A 1 85 ? -6.051 4.064 1.686 1.00 93.69 85 CYS A CA 1
ATOM 688 C C . CYS A 1 85 ? -5.991 4.219 3.227 1.00 93.69 85 CYS A C 1
ATOM 690 O O . CYS A 1 85 ? -5.273 3.483 3.899 1.00 93.69 85 CYS A O 1
ATOM 692 N N . PRO A 1 86 ? -6.761 5.138 3.838 1.00 92.94 86 PRO A N 1
ATOM 693 C CA . PRO A 1 86 ? -6.620 5.503 5.255 1.00 92.94 86 PRO A CA 1
ATOM 694 C C . PRO A 1 86 ? -7.084 4.407 6.225 1.00 92.94 86 PRO A C 1
ATOM 696 O O . PRO A 1 86 ? -6.778 4.451 7.414 1.00 92.94 86 PRO A O 1
ATOM 699 N N . SER A 1 87 ? -7.849 3.429 5.733 1.00 94.38 87 SER A N 1
ATOM 700 C CA . SER A 1 87 ? -8.348 2.297 6.519 1.00 94.38 87 SER A CA 1
ATOM 701 C C . SER A 1 87 ? -7.475 1.051 6.408 1.00 94.38 87 SER A C 1
ATOM 703 O O . SER A 1 87 ? -7.895 -0.012 6.861 1.00 94.38 87 SER A O 1
ATOM 705 N N . LEU A 1 88 ? -6.293 1.163 5.800 1.00 95.12 88 LEU A N 1
ATOM 706 C CA . LEU A 1 88 ? -5.424 0.024 5.564 1.00 95.12 88 LEU A CA 1
ATOM 707 C C . LEU A 1 88 ? -4.870 -0.525 6.886 1.00 95.12 88 LEU A C 1
ATOM 709 O O . LEU A 1 88 ? -4.214 0.188 7.639 1.00 95.12 88 LEU A O 1
ATOM 713 N N . VAL A 1 89 ? -5.134 -1.807 7.134 1.00 95.88 89 VAL A N 1
ATOM 714 C CA . VAL A 1 89 ? -4.709 -2.569 8.319 1.00 95.88 89 VAL A CA 1
ATOM 715 C C . VAL A 1 89 ? -3.576 -3.531 7.975 1.00 95.88 89 VAL A C 1
ATOM 717 O O . VAL A 1 89 ? -2.682 -3.766 8.788 1.00 95.88 89 VAL A O 1
ATOM 720 N N . GLN A 1 90 ? -3.592 -4.080 6.759 1.00 95.19 90 GLN A N 1
ATOM 721 C CA . GLN A 1 90 ? -2.609 -5.046 6.283 1.00 95.19 90 GLN A CA 1
ATOM 722 C C . GLN A 1 90 ? -2.026 -4.604 4.942 1.00 95.19 90 GLN A C 1
ATOM 724 O O . GLN A 1 90 ? -2.754 -4.431 3.961 1.00 95.19 90 GLN A O 1
ATOM 729 N N . LEU A 1 91 ? -0.704 -4.483 4.886 1.00 92.44 91 LEU A N 1
ATOM 730 C CA . LEU A 1 91 ? 0.039 -4.160 3.674 1.00 92.44 91 LEU A CA 1
ATOM 731 C C . LEU A 1 91 ? 1.035 -5.276 3.395 1.00 92.44 91 LEU A C 1
ATOM 733 O O . LEU A 1 91 ? 1.866 -5.602 4.238 1.00 92.44 91 LEU A O 1
ATOM 737 N N . HIS A 1 92 ? 0.929 -5.893 2.226 1.00 91.19 92 HIS A N 1
ATOM 738 C CA . HIS A 1 92 ? 1.885 -6.886 1.765 1.00 91.19 92 HIS A CA 1
ATOM 739 C C . HIS A 1 92 ? 2.649 -6.295 0.590 1.00 91.19 92 HIS A C 1
ATOM 741 O O . HIS A 1 92 ? 2.029 -5.852 -0.374 1.00 91.19 92 HIS A O 1
ATOM 747 N N . ILE A 1 93 ? 3.974 -6.303 0.650 1.00 87.06 93 ILE A N 1
ATOM 748 C CA . ILE A 1 93 ? 4.820 -5.809 -0.432 1.00 87.06 93 ILE A CA 1
ATOM 749 C C . ILE A 1 93 ? 5.794 -6.915 -0.806 1.00 87.06 93 ILE A C 1
ATOM 751 O O . ILE A 1 93 ? 6.577 -7.387 0.018 1.00 87.06 93 ILE A O 1
ATOM 755 N N . SER A 1 94 ? 5.723 -7.345 -2.061 1.00 84.12 94 SER A N 1
ATOM 756 C CA . SER A 1 94 ? 6.699 -8.261 -2.639 1.00 84.12 94 SER A CA 1
ATOM 757 C C . SER A 1 94 ? 7.832 -7.451 -3.250 1.00 84.12 94 SER A C 1
ATOM 759 O O . SER A 1 94 ? 7.603 -6.657 -4.165 1.00 84.12 94 SER A O 1
ATOM 761 N N . VAL A 1 95 ? 9.040 -7.649 -2.732 1.00 76.06 95 VAL A N 1
ATOM 762 C CA . VAL A 1 95 ? 10.252 -6.935 -3.137 1.00 76.06 95 VAL A CA 1
ATOM 763 C C . VAL A 1 95 ? 11.347 -7.923 -3.504 1.00 76.06 95 VAL A C 1
ATOM 765 O O . VAL A 1 95 ? 11.450 -9.012 -2.941 1.00 76.06 95 VAL A O 1
ATOM 768 N N . PHE A 1 96 ? 12.195 -7.521 -4.444 1.00 73.00 96 PHE A N 1
ATOM 769 C CA . PHE A 1 96 ? 13.356 -8.316 -4.840 1.00 73.00 96 PHE A CA 1
ATOM 770 C C . PHE A 1 96 ? 14.521 -8.143 -3.857 1.00 73.00 96 PHE A C 1
ATOM 772 O O . PHE A 1 96 ? 15.184 -9.112 -3.481 1.00 73.00 96 PHE A O 1
ATOM 779 N N . ASN A 1 97 ? 14.734 -6.902 -3.411 1.00 74.75 97 ASN A N 1
ATOM 780 C CA . ASN A 1 97 ? 15.729 -6.530 -2.419 1.00 74.75 97 ASN A CA 1
ATOM 781 C C . ASN A 1 97 ? 15.035 -5.808 -1.259 1.00 74.75 97 ASN A C 1
ATOM 783 O O . ASN A 1 97 ? 14.339 -4.823 -1.478 1.00 74.75 97 ASN A O 1
ATOM 787 N N . LEU A 1 98 ? 15.183 -6.328 -0.040 1.00 73.06 98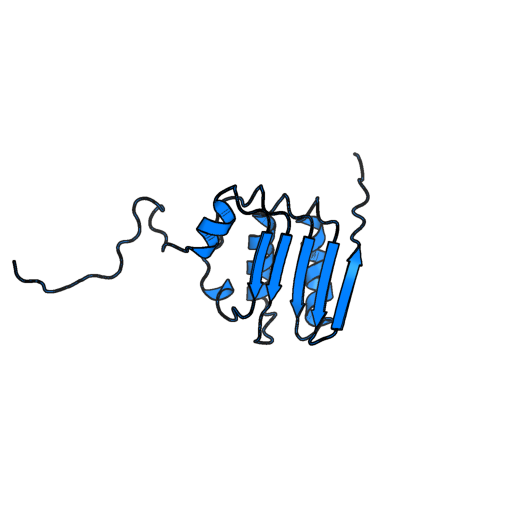 LEU A N 1
ATOM 788 C CA . LEU A 1 98 ? 14.572 -5.737 1.153 1.00 73.06 98 LEU A CA 1
ATOM 789 C C . LEU A 1 98 ? 15.302 -4.464 1.582 1.00 73.06 98 LEU A C 1
ATOM 791 O O . LEU A 1 98 ? 14.653 -3.528 2.040 1.00 73.06 98 LEU A O 1
ATOM 795 N N . ASP A 1 99 ? 16.621 -4.423 1.392 1.00 75.06 99 ASP A N 1
ATOM 796 C CA . ASP A 1 99 ? 17.468 -3.335 1.882 1.00 75.06 99 ASP A CA 1
ATOM 797 C C . ASP A 1 99 ? 17.143 -2.013 1.171 1.00 75.06 99 ASP A C 1
ATOM 799 O O . ASP A 1 99 ? 17.044 -0.974 1.817 1.00 75.06 99 ASP A O 1
ATOM 803 N N . ASP A 1 100 ? 16.853 -2.069 -0.134 1.00 71.56 100 ASP A N 1
ATOM 804 C CA . ASP A 1 100 ? 16.506 -0.895 -0.953 1.00 71.56 100 ASP A CA 1
ATOM 805 C C . ASP A 1 100 ? 15.148 -0.280 -0.582 1.00 71.56 100 ASP A C 1
ATOM 807 O O . ASP A 1 100 ? 14.836 0.845 -0.964 1.00 71.56 100 ASP A O 1
ATOM 811 N N . VAL A 1 101 ? 14.312 -1.042 0.122 1.00 75.50 101 VAL A N 1
ATOM 812 C CA . VAL A 1 101 ? 12.911 -0.700 0.370 1.00 75.50 101 VAL A CA 1
ATOM 813 C C . VAL A 1 101 ? 12.668 -0.374 1.836 1.00 75.50 101 VAL A C 1
ATOM 815 O O . VAL A 1 101 ? 11.713 0.325 2.162 1.00 75.50 101 VAL A O 1
ATOM 818 N N . PHE A 1 102 ? 13.523 -0.854 2.735 1.00 76.44 102 PHE A N 1
ATOM 819 C CA . PHE A 1 102 ? 13.306 -0.725 4.169 1.00 76.44 102 PHE A CA 1
ATOM 820 C C . PHE A 1 102 ? 13.237 0.739 4.625 1.00 76.44 102 PHE A C 1
ATOM 822 O O . PHE A 1 102 ? 12.295 1.111 5.323 1.00 76.44 102 PHE A O 1
ATOM 829 N N . GLU A 1 103 ? 14.174 1.581 4.179 1.00 78.25 103 GLU A N 1
ATOM 830 C CA . GLU A 1 103 ? 14.182 3.018 4.494 1.00 78.25 103 GLU A CA 1
ATOM 831 C C . GLU A 1 103 ? 12.914 3.707 3.960 1.00 78.25 103 GLU A C 1
ATOM 833 O O . GLU A 1 103 ? 12.179 4.353 4.711 1.00 78.25 103 GLU A O 1
ATOM 838 N N . ASP A 1 104 ? 12.562 3.450 2.698 1.00 80.62 104 ASP A N 1
ATOM 839 C CA . ASP A 1 104 ? 11.349 3.981 2.071 1.00 80.62 104 ASP A CA 1
ATOM 840 C C . ASP A 1 104 ? 10.068 3.555 2.802 1.00 80.62 104 ASP A C 1
ATOM 842 O O . ASP A 1 104 ? 9.137 4.350 2.947 1.00 80.62 104 ASP A O 1
ATOM 846 N N . LEU A 1 105 ? 10.006 2.312 3.282 1.00 79.19 105 LEU A N 1
ATOM 847 C CA . LEU A 1 105 ? 8.870 1.819 4.054 1.00 79.19 105 LEU A CA 1
ATOM 848 C C . LEU A 1 105 ? 8.753 2.538 5.385 1.00 79.19 105 LEU A C 1
ATOM 850 O O . LEU A 1 105 ? 7.645 2.927 5.751 1.00 79.19 105 LEU A O 1
ATOM 854 N N . THR A 1 106 ? 9.867 2.745 6.092 1.00 80.50 106 THR A N 1
ATOM 855 C CA . THR A 1 106 ? 9.840 3.460 7.375 1.00 80.50 106 THR A CA 1
ATOM 856 C C . THR A 1 106 ? 9.306 4.883 7.232 1.00 80.50 106 THR A C 1
ATOM 858 O O . THR A 1 106 ? 8.563 5.335 8.102 1.00 80.50 106 THR A O 1
ATOM 861 N N . GLU A 1 107 ? 9.570 5.547 6.104 1.00 84.06 107 GLU A N 1
ATOM 862 C CA . GLU A 1 107 ? 8.990 6.857 5.785 1.00 84.06 107 GLU A CA 1
ATOM 863 C C . GLU A 1 107 ? 7.499 6.800 5.416 1.00 84.06 107 GLU A C 1
ATOM 865 O O . GLU A 1 107 ? 6.773 7.768 5.643 1.00 84.06 107 GLU A O 1
ATOM 870 N N . MET A 1 108 ? 7.017 5.688 4.849 1.00 83.94 108 MET A N 1
ATOM 871 C CA . MET A 1 108 ? 5.602 5.509 4.493 1.00 83.94 108 MET A CA 1
ATOM 872 C C . MET A 1 108 ? 4.727 5.104 5.684 1.00 83.94 108 MET A C 1
ATOM 874 O O . MET A 1 108 ? 3.527 5.378 5.673 1.00 83.94 108 MET A O 1
ATOM 878 N N . LEU A 1 109 ? 5.287 4.458 6.713 1.00 85.81 109 LEU A N 1
ATOM 879 C CA . LEU A 1 109 ? 4.524 3.969 7.871 1.00 85.81 109 LEU A CA 1
ATOM 880 C C . LEU A 1 109 ? 3.655 5.045 8.559 1.00 85.81 109 LEU A C 1
ATOM 882 O O . LEU A 1 109 ? 2.500 4.736 8.860 1.00 85.81 109 LEU A O 1
ATOM 886 N N . PRO A 1 110 ? 4.118 6.297 8.768 1.00 88.19 110 PRO A N 1
ATOM 887 C CA . PRO A 1 110 ? 3.296 7.358 9.358 1.00 88.19 110 PRO A CA 1
ATOM 888 C C . PRO A 1 110 ? 2.032 7.711 8.557 1.00 88.19 110 PRO A C 1
ATOM 890 O O . PRO A 1 110 ? 1.079 8.239 9.124 1.00 88.19 110 PRO A O 1
ATOM 893 N N . ILE A 1 111 ? 2.003 7.417 7.253 1.00 89.50 111 ILE A N 1
ATOM 894 C CA . ILE A 1 111 ? 0.867 7.697 6.353 1.00 89.50 111 ILE A CA 1
ATOM 895 C C . ILE A 1 111 ? -0.285 6.714 6.593 1.00 89.50 111 ILE A C 1
ATOM 897 O O . ILE A 1 111 ? -1.431 6.984 6.236 1.00 89.50 111 ILE A O 1
ATOM 901 N N . LEU A 1 112 ? 0.007 5.569 7.211 1.00 91.00 112 LEU A N 1
ATOM 902 C CA . LEU A 1 112 ? -0.933 4.478 7.415 1.00 91.00 112 LEU A CA 1
ATOM 903 C C . LEU A 1 112 ? -1.272 4.338 8.908 1.00 91.00 112 LEU A C 1
ATOM 905 O O . LEU A 1 112 ? -0.786 3.413 9.557 1.00 91.00 112 LEU A O 1
ATOM 909 N N . PRO A 1 113 ? -2.127 5.215 9.472 1.00 88.88 113 PRO A N 1
ATOM 910 C CA . PRO A 1 113 ? -2.375 5.314 10.917 1.00 88.88 113 PRO A CA 1
ATOM 911 C C . PRO A 1 113 ? -3.119 4.111 11.524 1.00 88.88 113 PRO A C 1
ATOM 913 O O . PRO A 1 113 ? -3.404 4.077 12.721 1.00 88.88 113 PRO A O 1
ATOM 916 N N . ARG A 1 114 ? -3.544 3.160 10.688 1.00 93.25 114 ARG A N 1
ATOM 917 C CA . ARG A 1 114 ? -4.273 1.953 11.095 1.00 93.25 114 ARG A CA 1
ATOM 918 C C . ARG A 1 114 ? -3.531 0.674 10.734 1.00 93.25 114 ARG A C 1
ATOM 920 O O . ARG A 1 114 ? -4.093 -0.402 10.913 1.00 93.25 114 ARG A O 1
ATOM 927 N N . LEU A 1 115 ? -2.306 0.782 10.217 1.00 93.56 115 LEU A N 1
ATOM 928 C CA . LEU A 1 115 ? -1.544 -0.382 9.797 1.00 93.56 115 LEU A CA 1
ATOM 929 C C . LEU A 1 115 ? -1.113 -1.186 11.020 1.00 93.56 115 LEU A C 1
ATOM 931 O O . LEU A 1 115 ? -0.341 -0.709 11.845 1.00 93.56 115 LEU A O 1
ATOM 935 N N . GLU A 1 116 ? -1.591 -2.422 11.097 1.00 93.56 116 GLU A N 1
ATOM 936 C CA . GLU A 1 116 ? -1.250 -3.375 12.155 1.00 93.56 116 GLU A CA 1
ATOM 937 C C . GLU A 1 116 ? -0.233 -4.406 11.654 1.00 93.56 116 GLU A C 1
ATOM 939 O O . GLU A 1 116 ? 0.574 -4.929 12.423 1.00 93.56 116 GLU A O 1
ATOM 944 N N . LYS A 1 117 ? -0.249 -4.706 10.348 1.00 92.81 117 LYS A N 1
ATOM 945 C CA . LYS A 1 117 ? 0.586 -5.756 9.766 1.00 92.81 117 LYS A CA 1
ATOM 946 C C . LYS A 1 117 ? 1.238 -5.318 8.463 1.00 92.81 117 LYS A C 1
ATOM 948 O O . LYS A 1 117 ? 0.552 -5.053 7.473 1.00 92.81 117 LYS A O 1
ATOM 953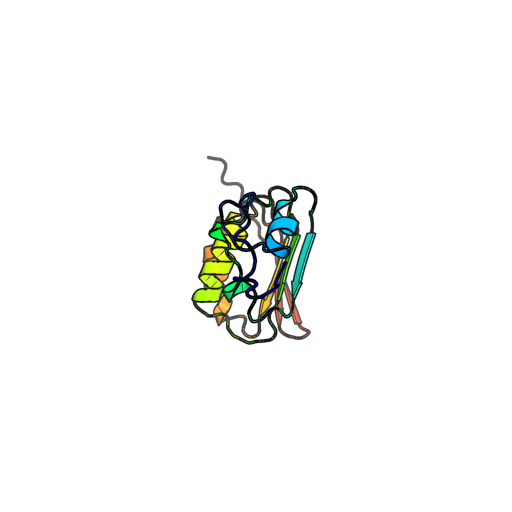 N N . LEU A 1 118 ? 2.566 -5.339 8.444 1.00 91.00 118 LEU A N 1
ATOM 954 C CA . LEU A 1 118 ? 3.378 -5.192 7.242 1.00 91.00 118 LEU A CA 1
ATOM 955 C C . LEU A 1 118 ? 4.016 -6.542 6.912 1.00 91.00 118 LEU A C 1
ATOM 957 O O . LEU A 1 118 ? 4.738 -7.110 7.725 1.00 91.00 118 LEU A O 1
ATOM 961 N N . ILE A 1 119 ? 3.750 -7.079 5.725 1.00 89.00 119 ILE A N 1
ATOM 962 C CA . ILE A 1 119 ? 4.359 -8.328 5.261 1.00 89.00 119 ILE A CA 1
ATOM 963 C C . ILE A 1 119 ? 5.260 -8.020 4.080 1.00 89.00 119 ILE A C 1
ATOM 965 O O . ILE A 1 119 ? 4.796 -7.568 3.038 1.00 89.00 119 ILE A O 1
ATOM 969 N N . LEU A 1 120 ? 6.543 -8.312 4.233 1.00 86.50 120 LEU A N 1
ATOM 970 C CA . LEU A 1 120 ? 7.521 -8.197 3.168 1.00 86.50 120 LEU A CA 1
ATOM 971 C C . LEU A 1 120 ? 7.813 -9.590 2.621 1.00 86.50 120 LEU A C 1
ATOM 973 O O . LEU A 1 120 ? 8.195 -10.496 3.366 1.00 86.50 120 LEU A O 1
ATOM 977 N N . ARG A 1 121 ? 7.597 -9.781 1.322 1.00 83.50 121 ARG A N 1
ATOM 978 C CA . ARG A 1 121 ? 7.873 -11.043 0.631 1.00 83.50 121 ARG A CA 1
ATOM 979 C C . ARG A 1 121 ? 9.094 -10.872 -0.262 1.00 83.50 121 ARG A C 1
ATOM 981 O O . ARG A 1 121 ? 9.124 -9.952 -1.072 1.00 83.50 121 ARG A O 1
ATOM 988 N N . ARG A 1 122 ? 10.045 -11.798 -0.158 1.00 80.19 122 ARG A N 1
ATOM 989 C CA . ARG A 1 122 ? 11.184 -11.934 -1.072 1.00 80.19 122 ARG A CA 1
ATOM 990 C C . ARG A 1 122 ? 11.258 -13.385 -1.533 1.00 80.19 122 ARG A C 1
ATOM 992 O O . ARG A 1 122 ? 11.501 -14.272 -0.719 1.00 80.19 122 ARG A O 1
ATOM 999 N N . ASP A 1 123 ? 11.025 -13.632 -2.819 1.00 74.75 123 ASP A N 1
ATOM 1000 C CA . ASP A 1 123 ? 10.933 -14.979 -3.399 1.00 74.75 123 ASP A CA 1
ATOM 1001 C C . ASP A 1 123 ? 9.920 -15.877 -2.644 1.00 74.75 123 ASP A C 1
ATOM 1003 O O . ASP A 1 123 ? 8.713 -15.597 -2.613 1.00 74.75 123 ASP A O 1
ATOM 1007 N N . ASN A 1 124 ? 10.419 -16.948 -2.015 1.00 71.94 124 ASN A N 1
ATOM 1008 C CA . ASN A 1 124 ? 9.661 -17.884 -1.179 1.00 71.94 124 ASN A CA 1
ATOM 1009 C C . ASN A 1 124 ? 9.740 -17.558 0.324 1.00 71.94 124 ASN A C 1
ATOM 1011 O O . ASN A 1 124 ? 9.152 -18.275 1.132 1.00 71.94 124 ASN A O 1
ATOM 1015 N N . ASN A 1 125 ? 10.452 -16.495 0.703 1.00 74.94 125 ASN A N 1
ATOM 1016 C CA . ASN A 1 125 ? 10.614 -16.067 2.087 1.00 74.94 125 ASN A CA 1
ATOM 1017 C C . ASN A 1 125 ? 9.647 -14.929 2.424 1.00 74.94 125 ASN A C 1
ATOM 1019 O O . ASN A 1 125 ? 9.421 -14.013 1.629 1.00 74.94 125 ASN A O 1
ATOM 1023 N N . TYR A 1 126 ? 9.109 -14.974 3.641 1.00 76.12 126 TYR A N 1
ATOM 1024 C CA . TYR A 1 126 ? 8.186 -13.975 4.165 1.00 76.12 126 TYR A CA 1
ATOM 1025 C C . TYR A 1 126 ? 8.716 -13.445 5.488 1.00 76.12 126 TYR A C 1
ATOM 1027 O O . TYR A 1 126 ? 9.026 -14.220 6.392 1.00 76.12 126 TYR A O 1
ATOM 1035 N N . ILE A 1 127 ? 8.771 -12.125 5.608 1.00 80.12 127 ILE A N 1
ATOM 1036 C CA . ILE A 1 127 ? 9.023 -11.430 6.863 1.00 80.12 127 ILE A CA 1
ATOM 1037 C C . ILE A 1 127 ? 7.731 -10.705 7.215 1.00 80.12 127 ILE A C 1
ATOM 1039 O O . ILE A 1 127 ? 7.310 -9.783 6.519 1.00 80.12 127 ILE A O 1
ATOM 1043 N N . ALA A 1 128 ? 7.068 -11.159 8.275 1.00 79.94 128 ALA A N 1
ATOM 1044 C CA . ALA A 1 128 ? 5.914 -10.473 8.831 1.00 79.94 128 ALA A CA 1
ATOM 1045 C C . ALA A 1 128 ? 6.383 -9.575 9.976 1.00 79.94 128 ALA A C 1
ATOM 1047 O O . ALA A 1 128 ? 7.001 -10.050 10.927 1.00 79.94 128 ALA A O 1
ATOM 1048 N N . ILE A 1 129 ? 6.079 -8.289 9.867 1.00 81.06 129 ILE A N 1
ATOM 1049 C CA . ILE A 1 129 ? 6.357 -7.275 10.874 1.00 81.06 129 ILE A CA 1
ATOM 1050 C C . ILE A 1 129 ? 5.008 -6.834 11.438 1.00 81.06 129 ILE A C 1
ATOM 1052 O O . ILE A 1 129 ? 4.151 -6.317 10.714 1.00 81.06 129 ILE A O 1
ATOM 1056 N N . GLU A 1 130 ? 4.808 -7.066 12.731 1.00 81.69 130 GLU A N 1
ATOM 1057 C CA . GLU A 1 130 ? 3.689 -6.481 13.463 1.00 81.69 130 GLU A CA 1
ATOM 1058 C C . GLU A 1 130 ? 4.038 -5.029 13.775 1.00 81.69 130 GLU A C 1
ATOM 1060 O O . GLU A 1 130 ? 5.037 -4.733 14.437 1.00 81.69 130 GLU A O 1
ATOM 1065 N N . VAL A 1 131 ? 3.247 -4.113 13.223 1.00 78.94 131 VAL A N 1
ATOM 1066 C CA . VAL A 1 131 ? 3.474 -2.681 13.375 1.00 78.94 131 VAL A CA 1
ATOM 1067 C C . VAL A 1 131 ? 2.659 -2.224 14.571 1.00 78.94 131 VAL A C 1
ATOM 1069 O O . VAL A 1 131 ? 1.451 -2.016 14.493 1.00 78.94 131 VAL A O 1
ATOM 1072 N N . PHE A 1 132 ? 3.331 -2.063 15.705 1.00 69.00 132 PHE A N 1
ATOM 1073 C CA . PHE A 1 132 ? 2.722 -1.470 16.886 1.00 69.00 132 PHE A CA 1
ATOM 1074 C C . PHE A 1 132 ? 2.772 0.047 16.752 1.00 69.00 132 PHE A C 1
ATOM 1076 O O . PHE A 1 132 ? 3.722 0.692 17.194 1.00 69.00 132 PHE A O 1
ATOM 1083 N N . GLN A 1 133 ? 1.748 0.634 16.132 1.00 63.69 133 GLN A N 1
ATOM 1084 C CA . GLN A 1 133 ? 1.552 2.075 16.234 1.00 63.69 133 GLN A CA 1
ATOM 1085 C C . GLN A 1 133 ? 1.055 2.374 17.646 1.00 63.69 133 GLN A C 1
ATOM 1087 O O . GLN A 1 133 ? -0.124 2.209 17.973 1.00 63.69 133 GLN A O 1
ATOM 1092 N N . SER A 1 134 ? 1.983 2.748 18.526 1.00 51.25 134 SER A N 1
ATOM 1093 C CA . SER A 1 134 ? 1.650 3.272 19.841 1.00 51.25 134 SER A CA 1
ATOM 1094 C C . SER A 1 134 ? 0.708 4.452 19.635 1.00 51.25 134 SER A C 1
ATOM 1096 O O . SER A 1 134 ? 1.059 5.452 19.011 1.00 51.25 134 SER A O 1
ATOM 1098 N N . LYS A 1 135 ? -0.526 4.320 20.132 1.00 43.03 135 LYS A N 1
ATOM 1099 C CA . LYS A 1 135 ? -1.468 5.433 20.215 1.00 43.03 135 LYS A CA 1
ATOM 1100 C C . LYS A 1 135 ? -0.854 6.470 21.149 1.00 43.03 135 LYS A C 1
ATOM 1102 O O . LYS A 1 135 ? -1.083 6.420 22.355 1.00 43.03 135 LYS A O 1
ATOM 1107 N N . ILE A 1 136 ? -0.056 7.388 20.615 1.00 38.12 136 ILE A N 1
ATOM 1108 C CA . ILE A 1 136 ? 0.265 8.626 21.314 1.00 38.12 136 ILE A CA 1
ATOM 1109 C C . ILE A 1 136 ? -1.032 9.432 21.263 1.00 38.12 136 ILE A C 1
ATOM 1111 O O . ILE A 1 136 ? -1.308 10.150 20.306 1.00 38.12 136 ILE A O 1
ATOM 1115 N N . GLN A 1 137 ? -1.894 9.189 22.250 1.00 35.09 137 GLN A N 1
ATOM 1116 C CA . GLN A 1 137 ? -3.000 10.077 22.568 1.00 35.09 137 GLN A CA 1
ATOM 1117 C C . GLN A 1 137 ? -2.370 11.397 23.019 1.00 35.09 137 GLN A C 1
ATOM 1119 O O . GLN A 1 137 ? -1.753 11.447 24.082 1.00 35.09 137 GLN A O 1
ATOM 1124 N N . ALA A 1 138 ? -2.456 12.412 22.161 1.00 37.28 138 ALA A N 1
ATOM 1125 C CA . ALA A 1 138 ? -2.326 13.809 22.553 1.00 37.28 138 ALA A CA 1
ATOM 1126 C C . ALA A 1 138 ? -3.697 14.330 22.996 1.00 37.28 138 ALA A C 1
ATOM 1128 O O . ALA A 1 138 ? -4.705 13.895 22.387 1.00 37.28 138 ALA A O 1
#

InterPro domains:
  IPR032675 Leucine-rich repeat domain superfamily [G3DSA:3.80.10.10] (19-137)
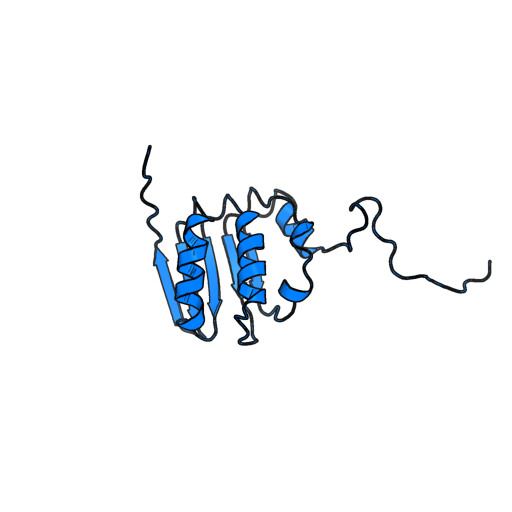
Solvent-accessible surface area (backbone atoms only — not comparable to full-atom values): 8102 Å² total; per-residue (Å²): 135,86,91,76,82,85,83,68,82,75,57,34,76,88,55,79,54,40,80,90,51,70,66,47,52,49,47,31,62,65,74,38,39,65,52,74,50,65,66,47,72,58,47,71,81,68,56,63,65,87,76,46,55,62,13,64,47,26,26,33,44,35,42,26,47,78,60,82,66,86,37,76,65,46,52,57,45,50,51,56,53,45,66,33,25,58,42,25,30,33,42,34,41,41,40,83,56,63,78,84,41,48,65,60,45,63,69,47,49,79,61,32,86,47,38,44,35,41,33,43,31,39,94,94,46,77,49,78,44,77,43,80,74,75,83,78,80,126

Foldseek 3Di:
DDDDDPPDPPQPVVLVSDDDDPVLCVLQVQPAQEDEDEACQCCLVVDPLVSRAASARHAYYHEYHPDQPPDPSVLVSVLSVLLSDQNHAEYEYEHQDCVSCVVSVVVSVVSHQNHQWYWYHHDPDIDIDGDPPPPPPD

Radius of gyration: 17.49 Å; Cα contacts (8 Å, |Δi|>4): 208; chains: 1; bounding box: 40×33×67 Å

Organism: NCBI:txid1440133